Protein AF-0000000079073812 (afdb_homodimer)

Organism: NCBI:txid47770

Foldseek 3Di:
DQPLDLVSLVVVLVVLVVLQPDPPADPVRNVVSVVVNVVSVVVSVVSVVLVVLLVVVLVCLVPPPDLPDDDPVVSVNGRPPPPPPD/DQDLDLVSLVVVLVVLVVLCVDDPDDPVSNVVSVVVNVVSVVVSVVSVVLVVLLVVVLVCLVPPPDVPDDDDVVSVRGRPPPPPPD

Solvent-accessible surface area (backbone atoms only — not comparable to full-atom values): 10195 Å² total; per-residue (Å²): 121,84,62,73,23,51,65,48,52,40,47,52,51,48,53,51,47,55,63,68,64,54,86,89,59,51,71,69,58,45,52,51,49,38,53,51,42,51,56,49,34,55,56,48,45,51,53,42,53,50,49,49,52,39,50,51,50,42,52,48,63,53,67,47,87,57,87,80,65,74,66,62,76,87,62,60,52,71,63,61,74,67,77,70,80,119,123,86,59,82,42,72,68,51,52,52,53,52,53,51,53,51,50,52,64,70,64,51,82,90,61,50,69,69,58,46,54,50,50,52,51,52,48,51,34,48,48,51,41,50,52,44,46,50,53,42,49,50,48,44,50,50,48,46,52,45,62,75,65,49,79,46,87,68,61,69,66,54,70,40,59,64,55,72,66,76,73,74,72,75,81,122

pLDDT: mean 84.6, std 17.42, range [30.25, 98.0]

Sequence (172 aa):
MASNRLEDLNNMLFNQLVRLDKDDISDEEMNKEINRSKAMNGIAHTIVDNARVVLDAAKFMDNREDANSKLPHMIGVDAPDDNKKVMASNRLEDLNNMLFNQLVRLDKDDISDEEMNKEINRSKAMNGIAHTIVDNARVVLDAAKFMDNREDANSKLPHMIGVDAPDDNKKV

Secondary structure (DSSP, 8-state):
----SHHHHHHHHHHHHHHHT-SS--HHHHHHHHHHHHHHHHHHHHHHHHHHHHHHHHHHHHS-S-TT----GGG-----------/---S-HHHHHHHHHHHHHHHT-TT--HHHHHHHHHHHHHHHHHHHHHHHHHHHHHHHHHHHHH-SSTT----GGG-----------

Structure (mmCIF, N/CA/C/O backbone):
data_AF-0000000079073812-model_v1
#
loop_
_entity.id
_entity.type
_entity.pdbx_description
1 polymer 'Uncharacterized protein'
#
loop_
_atom_site.group_PDB
_atom_site.id
_atom_site.type_symbol
_atom_site.label_atom_id
_atom_site.label_alt_id
_atom_site.label_comp_id
_atom_site.label_asym_id
_atom_site.label_entity_id
_atom_site.label_seq_id
_atom_site.pdbx_PDB_ins_code
_atom_site.Cartn_x
_atom_site.Cartn_y
_atom_site.Cartn_z
_atom_site.occupancy
_atom_site.B_iso_or_equiv
_atom_site.auth_seq_id
_atom_site.auth_comp_id
_atom_site.auth_asym_id
_atom_site.auth_atom_id
_atom_site.pdbx_PDB_model_num
ATOM 1 N N . MET A 1 1 ? -7.57 -4.406 17.969 1 37.44 1 MET A N 1
ATOM 2 C CA . MET A 1 1 ? -8.281 -3.791 16.844 1 37.44 1 MET A CA 1
ATOM 3 C C . MET A 1 1 ? -7.332 -3.539 15.68 1 37.44 1 MET A C 1
ATOM 5 O O . MET A 1 1 ? -6.125 -3.377 15.875 1 37.44 1 MET A O 1
ATOM 9 N N . ALA A 1 2 ? -7.609 -4.016 14.516 1 46.09 2 ALA A N 1
ATOM 10 C CA . ALA A 1 2 ? -6.711 -3.789 13.391 1 46.09 2 ALA A CA 1
ATOM 11 C C . ALA A 1 2 ? -6.199 -2.35 13.383 1 46.09 2 ALA A C 1
ATOM 13 O O . ALA A 1 2 ? -6.98 -1.407 13.531 1 46.09 2 ALA A O 1
ATOM 14 N N . SER A 1 3 ? -5.07 -2.199 13.961 1 60.28 3 SER A N 1
ATOM 15 C CA . SER A 1 3 ? -4.535 -0.841 14 1 60.28 3 SER A CA 1
ATOM 16 C C . SER A 1 3 ? -4.688 -0.145 12.656 1 60.28 3 SER A C 1
ATOM 18 O O . SER A 1 3 ? -4.676 -0.798 11.609 1 60.28 3 SER A O 1
ATOM 20 N N . ASN A 1 4 ? -5.496 0.843 12.5 1 79.12 4 ASN A N 1
ATOM 21 C CA . ASN A 1 4 ? -5.855 1.704 11.383 1 79.12 4 ASN A CA 1
ATOM 22 C C . ASN A 1 4 ? -4.637 2.434 10.82 1 79.12 4 ASN A C 1
ATOM 24 O O . ASN A 1 4 ? -4.77 3.51 10.234 1 79.12 4 ASN A O 1
ATOM 28 N N . ARG A 1 5 ? -3.484 1.815 11.07 1 88 5 ARG A N 1
ATOM 29 C CA . ARG A 1 5 ? -2.312 2.49 10.523 1 88 5 ARG A CA 1
ATOM 30 C C . ARG A 1 5 ? -1.984 1.979 9.125 1 88 5 ARG A C 1
ATOM 32 O O . ARG A 1 5 ? -2.314 0.842 8.781 1 88 5 ARG A O 1
ATOM 39 N N . LEU A 1 6 ? -1.344 2.789 8.367 1 92.56 6 LEU A N 1
ATOM 40 C CA . LEU A 1 6 ? -0.956 2.412 7.016 1 92.56 6 LEU A CA 1
ATOM 41 C C . LEU A 1 6 ? 0.009 1.231 7.031 1 92.56 6 LEU A C 1
ATOM 43 O O . LEU A 1 6 ? -0.008 0.396 6.125 1 92.56 6 LEU A O 1
ATOM 47 N N . GLU A 1 7 ? 0.763 1.175 8.086 1 89.75 7 GLU A N 1
ATOM 48 C CA . GLU A 1 7 ? 1.651 0.025 8.227 1 89.75 7 GLU A CA 1
ATOM 49 C C . GLU A 1 7 ? 0.86 -1.272 8.359 1 89.75 7 GLU A C 1
ATOM 51 O O . GLU A 1 7 ? 1.255 -2.305 7.816 1 89.75 7 GLU A O 1
ATOM 56 N N . ASP A 1 8 ? -0.168 -1.182 9.102 1 91.88 8 ASP A N 1
ATOM 57 C CA . ASP A 1 8 ? -1.02 -2.355 9.266 1 91.88 8 ASP A CA 1
ATOM 58 C C . ASP A 1 8 ? -1.633 -2.781 7.934 1 91.88 8 ASP A C 1
ATOM 60 O O . ASP A 1 8 ? -1.752 -3.975 7.652 1 91.88 8 ASP A O 1
ATOM 64 N N . LEU A 1 9 ? -2.102 -1.803 7.18 1 93.81 9 LEU A N 1
ATOM 65 C CA . LEU A 1 9 ? -2.604 -2.084 5.84 1 93.81 9 LEU A CA 1
ATOM 66 C C . LEU A 1 9 ? -1.568 -2.848 5.02 1 93.81 9 LEU A C 1
ATOM 68 O O . LEU A 1 9 ? -1.889 -3.863 4.398 1 93.81 9 LEU A O 1
ATOM 72 N N . ASN A 1 10 ? -0.35 -2.34 5.062 1 93.12 10 ASN A N 1
ATOM 73 C CA . ASN A 1 10 ? 0.717 -2.99 4.309 1 93.12 10 ASN A CA 1
ATOM 74 C C . ASN A 1 10 ? 0.921 -4.434 4.758 1 93.12 10 ASN A C 1
ATOM 76 O O . ASN A 1 10 ? 1.123 -5.324 3.928 1 93.12 10 ASN A O 1
ATOM 80 N N . ASN A 1 11 ? 0.887 -4.66 6.027 1 92.69 11 ASN A N 1
ATOM 81 C CA . ASN A 1 11 ? 1.012 -6.016 6.551 1 92.69 11 ASN A CA 1
ATOM 82 C C . ASN A 1 11 ? -0.07 -6.934 5.992 1 92.69 11 ASN A C 1
ATOM 84 O O . ASN A 1 11 ? 0.211 -8.078 5.621 1 92.69 11 ASN A O 1
ATOM 88 N N . MET A 1 12 ? -1.205 -6.461 5.953 1 95.12 12 MET A N 1
ATOM 89 C CA . MET A 1 12 ? -2.318 -7.262 5.457 1 95.12 12 MET A CA 1
ATOM 90 C C . MET A 1 12 ? -2.15 -7.57 3.975 1 95.12 12 MET A C 1
ATOM 92 O O . MET A 1 12 ? -2.377 -8.703 3.539 1 95.12 12 MET A O 1
ATOM 96 N N . LEU A 1 13 ? -1.785 -6.648 3.236 1 96.25 13 LEU A N 1
ATOM 97 C CA . LEU A 1 13 ? -1.607 -6.828 1.799 1 96.25 13 LEU A CA 1
ATOM 98 C C . LEU A 1 13 ? -0.449 -7.777 1.51 1 96.25 13 LEU A C 1
ATOM 100 O O . LEU A 1 13 ? -0.54 -8.617 0.612 1 96.25 13 LEU A O 1
ATOM 104 N N . PHE A 1 14 ? 0.605 -7.695 2.275 1 96 14 PHE A N 1
ATOM 105 C CA . PHE A 1 14 ? 1.727 -8.609 2.113 1 96 14 PHE A CA 1
ATOM 106 C C . PHE A 1 14 ? 1.307 -10.039 2.432 1 96 14 PHE A C 1
ATOM 108 O O . PHE A 1 14 ? 1.699 -10.984 1.734 1 96 14 PHE A O 1
ATOM 115 N N . ASN A 1 15 ? 0.532 -10.125 3.488 1 95 15 ASN A N 1
ATOM 116 C CA . ASN A 1 15 ? 0.023 -11.453 3.801 1 95 15 ASN A CA 1
ATOM 117 C C . ASN A 1 15 ? -0.761 -12.047 2.631 1 95 15 ASN A C 1
ATOM 119 O O . ASN A 1 15 ? -0.64 -13.234 2.332 1 95 15 ASN A O 1
ATOM 123 N N . GLN A 1 16 ? -1.509 -11.227 2.029 1 96.12 16 GLN A N 1
ATOM 124 C CA . GLN A 1 16 ? -2.275 -11.688 0.875 1 96.12 16 GLN A CA 1
ATOM 125 C C . GLN A 1 16 ? -1.357 -12.055 -0.285 1 96.12 16 GLN A C 1
ATOM 127 O O . GLN A 1 16 ? -1.62 -13.016 -1.009 1 96.12 16 GLN A O 1
ATOM 132 N N . LEU A 1 17 ? -0.327 -11.273 -0.51 1 95.75 17 LEU A N 1
ATOM 133 C CA . LEU A 1 17 ? 0.636 -11.578 -1.563 1 95.75 17 LEU A CA 1
ATOM 134 C C . LEU A 1 17 ? 1.288 -12.938 -1.331 1 95.75 17 LEU A C 1
ATOM 136 O O . LEU A 1 17 ? 1.5 -13.703 -2.277 1 95.75 17 LEU A O 1
ATOM 140 N N . VAL A 1 18 ? 1.58 -13.25 -0.108 1 93.62 18 VAL A N 1
ATOM 141 C CA . VAL A 1 18 ? 2.178 -14.539 0.247 1 93.62 18 VAL A CA 1
ATOM 142 C C . VAL A 1 18 ? 1.227 -15.672 -0.127 1 93.62 18 VAL A C 1
ATOM 144 O O . VAL A 1 18 ? 1.658 -16.703 -0.631 1 93.62 18 VAL A O 1
ATOM 147 N N . ARG A 1 19 ? -0.03 -15.531 0.059 1 93.94 19 ARG A N 1
ATOM 148 C CA . ARG A 1 19 ? -1.015 -16.547 -0.296 1 93.94 19 ARG A CA 1
ATOM 149 C C . ARG A 1 19 ? -1.067 -16.75 -1.806 1 93.94 19 ARG A C 1
ATOM 151 O O . ARG A 1 19 ? -1.212 -17.891 -2.277 1 93.94 19 ARG A O 1
ATOM 158 N N . LEU A 1 20 ? -0.92 -15.711 -2.494 1 95.38 20 LEU A N 1
ATOM 159 C CA . LEU A 1 20 ? -0.946 -15.789 -3.951 1 95.38 20 LEU A CA 1
ATOM 160 C C . LEU A 1 20 ? 0.312 -16.469 -4.48 1 95.38 20 LEU A C 1
ATOM 162 O O . LEU A 1 20 ? 0.305 -17.031 -5.578 1 95.38 20 LEU A O 1
ATOM 166 N N . ASP A 1 21 ? 1.32 -16.359 -3.768 1 93.12 21 ASP A N 1
ATOM 167 C CA . ASP A 1 21 ? 2.619 -16.844 -4.23 1 93.12 21 ASP A CA 1
ATOM 168 C C . ASP A 1 21 ? 2.809 -18.312 -3.893 1 93.12 21 ASP A C 1
ATOM 170 O O . ASP A 1 21 ? 3.873 -18.875 -4.148 1 93.12 21 ASP A O 1
ATOM 174 N N . LYS A 1 22 ? 1.877 -18.984 -3.416 1 92.06 22 LYS A N 1
ATOM 175 C CA . LYS A 1 22 ? 1.992 -20.391 -3.059 1 92.06 22 LYS A CA 1
ATOM 176 C C . LYS A 1 22 ? 2.146 -21.266 -4.301 1 92.06 22 LYS A C 1
ATOM 178 O O . LYS A 1 22 ? 1.43 -21.078 -5.289 1 92.06 22 LYS A O 1
ATOM 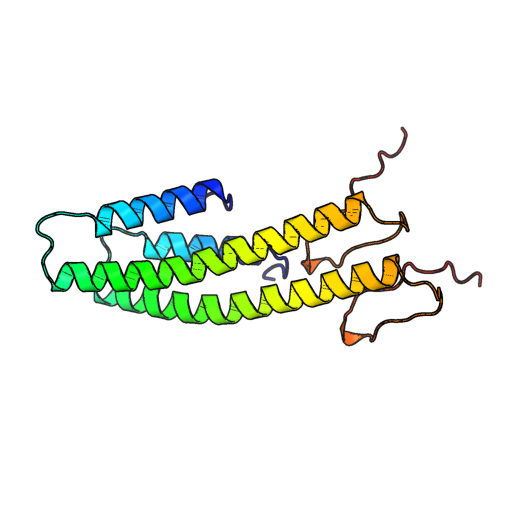183 N N . ASP A 1 23 ? 3.066 -22.312 -4.465 1 86.81 23 ASP A N 1
ATOM 184 C CA . ASP A 1 23 ? 3.33 -23.141 -5.633 1 86.81 23 ASP A CA 1
ATOM 185 C C . ASP A 1 23 ? 2.338 -24.297 -5.711 1 86.81 23 ASP A C 1
ATOM 187 O O . ASP A 1 23 ? 1.916 -24.688 -6.801 1 86.81 23 ASP A O 1
ATOM 191 N N . ASP A 1 24 ? 1.92 -24.922 -4.527 1 85.56 24 ASP A N 1
ATOM 192 C CA . ASP A 1 24 ? 1.106 -26.141 -4.516 1 85.56 24 ASP A CA 1
ATOM 193 C C . ASP A 1 24 ? -0.341 -25.828 -4.145 1 85.56 24 ASP A C 1
ATOM 195 O O . ASP A 1 24 ? -0.981 -26.578 -3.416 1 85.56 24 ASP A O 1
ATOM 199 N N . ILE A 1 25 ? -0.743 -24.812 -4.762 1 87.5 25 ILE A N 1
ATOM 200 C CA . ILE A 1 25 ? -2.125 -24.406 -4.531 1 87.5 25 ILE A CA 1
ATOM 201 C C . ILE A 1 25 ? -3.012 -24.922 -5.66 1 87.5 25 ILE A C 1
ATOM 203 O O . ILE A 1 25 ? -2.615 -24.906 -6.828 1 87.5 25 ILE A O 1
ATOM 207 N N . SER A 1 26 ? -4.18 -25.594 -5.277 1 92.31 26 SER A N 1
ATOM 208 C CA . SER A 1 26 ? -5.113 -26.078 -6.289 1 92.31 26 SER A CA 1
ATOM 209 C C . SER A 1 26 ? -5.711 -24.938 -7.094 1 92.31 26 SER A C 1
ATOM 211 O O . SER A 1 26 ? -5.707 -23.781 -6.648 1 92.31 26 SER A O 1
ATOM 213 N N . ASP A 1 27 ? -6.227 -25.25 -8.258 1 91.19 27 ASP A N 1
ATOM 214 C CA . ASP A 1 27 ? -6.848 -24.234 -9.102 1 91.19 27 ASP A CA 1
ATOM 215 C C . ASP A 1 27 ? -8.023 -23.578 -8.391 1 91.19 27 ASP A C 1
ATOM 217 O O . ASP A 1 27 ? -8.211 -22.359 -8.492 1 91.19 27 ASP A O 1
ATOM 221 N N . GLU A 1 28 ? -8.734 -24.391 -7.754 1 93.69 28 GLU A N 1
ATOM 222 C CA . GLU A 1 28 ? -9.898 -23.875 -7.035 1 93.69 28 GLU A CA 1
ATOM 223 C C . GLU A 1 28 ? -9.484 -22.906 -5.93 1 93.69 28 GLU A C 1
ATOM 225 O O . GLU A 1 28 ? -10.055 -21.828 -5.797 1 93.69 28 GLU A O 1
ATOM 230 N N . GLU A 1 29 ? -8.523 -23.312 -5.191 1 94.88 29 GLU A N 1
ATOM 231 C CA . GLU A 1 29 ? -8.023 -22.469 -4.109 1 94.88 29 GLU A CA 1
ATOM 232 C C . GLU A 1 29 ? -7.395 -21.188 -4.656 1 94.88 29 GLU A C 1
ATOM 234 O O . GLU A 1 29 ? -7.562 -20.109 -4.082 1 94.88 29 GLU A O 1
ATOM 239 N N . MET A 1 30 ? -6.723 -21.281 -5.762 1 94.81 30 MET A N 1
ATOM 240 C CA . MET A 1 30 ? -6.094 -20.125 -6.383 1 94.81 30 MET A CA 1
ATOM 241 C C . MET A 1 30 ? -7.141 -19.125 -6.848 1 94.81 30 MET A C 1
ATOM 243 O O . MET A 1 30 ? -6.977 -17.922 -6.656 1 94.81 30 MET A O 1
ATOM 247 N N . ASN A 1 31 ? -8.133 -19.641 -7.414 1 95.5 31 ASN A N 1
ATOM 248 C CA . ASN A 1 31 ? -9.211 -18.75 -7.844 1 95.5 31 ASN A CA 1
ATOM 249 C C . ASN A 1 31 ? -9.844 -18.016 -6.66 1 95.5 31 ASN A C 1
ATOM 251 O O . ASN A 1 31 ? -10.18 -16.844 -6.766 1 95.5 31 ASN A O 1
ATOM 255 N N . LYS A 1 32 ? -9.969 -18.656 -5.566 1 96.56 32 LYS A N 1
ATOM 256 C CA . LYS A 1 32 ? -10.484 -18.047 -4.348 1 96.56 32 LYS A CA 1
ATOM 257 C C . LYS A 1 32 ? -9.562 -16.938 -3.859 1 96.56 32 LYS A C 1
ATOM 259 O O . LYS A 1 32 ? -10.016 -15.844 -3.516 1 96.56 32 LYS A O 1
ATOM 264 N N . GLU A 1 33 ? -8.281 -17.219 -3.893 1 97.38 33 GLU A N 1
ATOM 265 C CA . GLU A 1 33 ? -7.305 -16.234 -3.438 1 97.38 33 GLU A CA 1
ATOM 266 C C . GLU A 1 33 ? -7.25 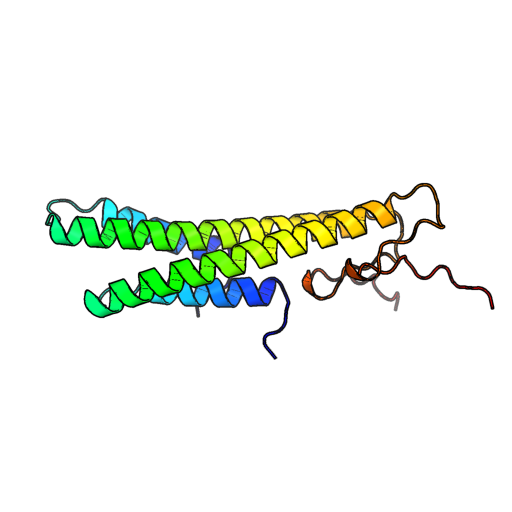-15.031 -4.383 1 97.38 33 GLU A C 1
ATOM 268 O O . GLU A 1 33 ? -7.059 -13.898 -3.939 1 97.38 33 GLU A O 1
ATOM 273 N N . ILE A 1 34 ? -7.434 -15.312 -5.594 1 97.5 34 ILE A N 1
ATOM 274 C CA . ILE A 1 34 ? -7.438 -14.227 -6.574 1 97.5 34 ILE A CA 1
ATOM 275 C C . ILE A 1 34 ? -8.625 -13.297 -6.309 1 97.5 34 ILE A C 1
ATOM 277 O O . ILE A 1 34 ? -8.461 -12.078 -6.258 1 97.5 34 ILE A O 1
ATOM 281 N N . ASN A 1 35 ? -9.703 -13.875 -6.133 1 97.69 35 ASN A N 1
ATOM 282 C CA . ASN A 1 35 ? -10.891 -13.078 -5.871 1 97.69 35 ASN A CA 1
ATOM 283 C C . ASN A 1 35 ? -10.781 -12.32 -4.547 1 97.69 35 ASN A C 1
ATOM 285 O O . ASN A 1 35 ? -11.18 -11.164 -4.453 1 97.69 35 ASN A O 1
ATOM 289 N N . ARG A 1 36 ? -10.336 -12.953 -3.518 1 97.56 36 ARG A N 1
ATOM 290 C CA . ARG A 1 36 ? -10.062 -12.305 -2.238 1 97.56 36 ARG A CA 1
ATOM 291 C C . ARG A 1 36 ? -9.125 -11.117 -2.416 1 97.56 36 ARG A C 1
ATOM 293 O O . ARG A 1 36 ? -9.375 -10.031 -1.879 1 97.56 36 ARG A O 1
ATOM 300 N N . SER A 1 37 ? -8.094 -11.336 -3.156 1 98 37 SER A N 1
ATOM 301 C CA . SER A 1 37 ? -7.086 -10.305 -3.373 1 98 37 SER A CA 1
ATOM 302 C C . SER A 1 37 ? -7.688 -9.086 -4.074 1 98 37 SER A C 1
ATOM 304 O O . SER A 1 37 ? 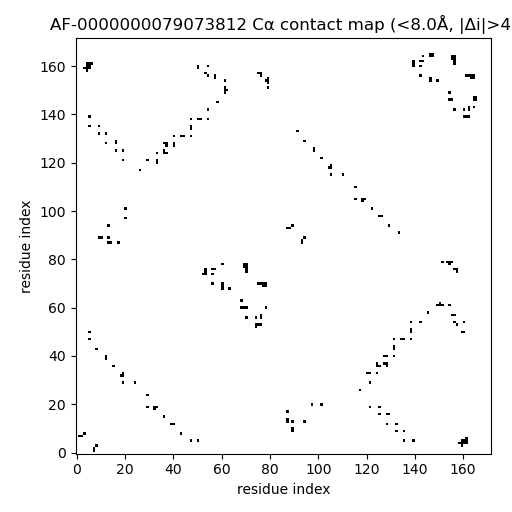-7.355 -7.949 -3.742 1 98 37 SER A O 1
ATOM 306 N N . LYS A 1 38 ? -8.5 -9.305 -5.012 1 97.31 38 LYS A N 1
ATOM 307 C CA . LYS A 1 38 ? -9.156 -8.203 -5.707 1 97.31 38 LYS A CA 1
ATOM 308 C C . LYS A 1 38 ? -10.023 -7.387 -4.754 1 97.31 38 LYS A C 1
ATOM 310 O O . LYS A 1 38 ? -10.008 -6.156 -4.785 1 97.31 38 LYS A O 1
ATOM 315 N N . ALA A 1 39 ? -10.805 -8.07 -3.965 1 97.25 39 ALA A N 1
ATOM 316 C CA . ALA A 1 39 ? -11.648 -7.395 -2.979 1 97.25 39 ALA A CA 1
ATOM 317 C C . ALA A 1 39 ? -10.805 -6.598 -1.991 1 97.25 39 ALA A C 1
ATOM 319 O O . ALA A 1 39 ? -11.109 -5.438 -1.697 1 97.25 39 ALA A O 1
ATOM 320 N N . MET A 1 40 ? -9.75 -7.203 -1.499 1 97.31 40 MET A N 1
ATOM 321 C CA . MET A 1 40 ? -8.852 -6.527 -0.564 1 97.31 40 MET A CA 1
ATOM 322 C C . MET A 1 40 ? -8.211 -5.305 -1.21 1 97.31 40 MET A C 1
ATOM 324 O O . MET A 1 40 ? -8.07 -4.262 -0.568 1 97.31 40 MET A O 1
ATOM 328 N N . ASN A 1 41 ? -7.789 -5.488 -2.377 1 97.38 41 ASN A N 1
ATOM 329 C CA . ASN A 1 41 ? -7.152 -4.387 -3.092 1 97.38 41 ASN A CA 1
ATOM 330 C C . ASN A 1 41 ? -8.078 -3.184 -3.207 1 97.38 41 ASN A C 1
ATOM 332 O O . ASN A 1 41 ? -7.648 -2.041 -3.043 1 97.38 41 ASN A O 1
ATOM 336 N N . GLY A 1 42 ? -9.352 -3.424 -3.557 1 96.38 42 GLY A N 1
ATOM 337 C CA . GLY A 1 42 ? -10.32 -2.336 -3.627 1 96.38 42 GLY A CA 1
ATOM 338 C C . GLY A 1 42 ? -10.43 -1.553 -2.332 1 96.38 42 GLY A C 1
ATOM 339 O O . GLY A 1 42 ? -10.383 -0.321 -2.34 1 9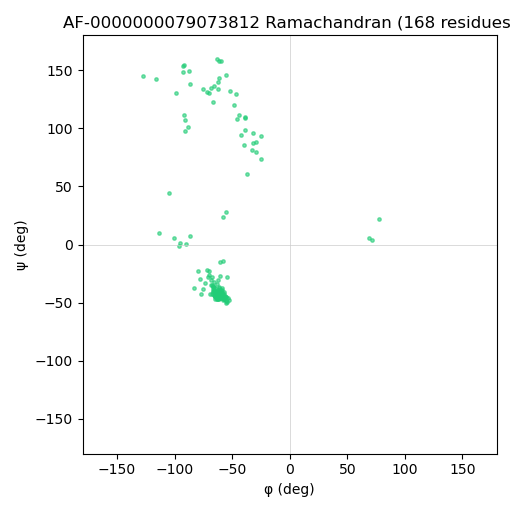6.38 42 GLY A O 1
ATOM 340 N N . ILE A 1 43 ? -10.602 -2.184 -1.228 1 96.69 43 ILE A N 1
ATOM 341 C CA . ILE A 1 43 ? -10.695 -1.56 0.087 1 96.69 43 ILE A CA 1
ATOM 342 C C . ILE A 1 43 ? -9.398 -0.829 0.409 1 96.69 43 ILE A C 1
ATOM 344 O O . ILE A 1 43 ? -9.414 0.305 0.893 1 96.69 43 ILE A O 1
ATOM 348 N N . ALA A 1 44 ? -8.281 -1.515 0.145 1 97 44 ALA A N 1
ATOM 349 C CA . ALA A 1 44 ? -6.965 -0.957 0.447 1 97 44 ALA A CA 1
ATOM 350 C C . ALA A 1 44 ? -6.73 0.342 -0.318 1 97 44 ALA A C 1
ATOM 352 O O . ALA A 1 44 ? -6.203 1.31 0.236 1 97 44 ALA A O 1
ATOM 353 N N . HIS A 1 45 ? -7.094 0.354 -1.541 1 97.06 45 HIS A N 1
ATOM 354 C CA . HIS A 1 45 ? -6.969 1.567 -2.34 1 97.06 45 HIS A CA 1
ATOM 355 C C . HIS A 1 45 ? -7.715 2.73 -1.696 1 97.06 45 HIS A C 1
ATOM 357 O O . HIS A 1 45 ? -7.207 3.855 -1.659 1 97.06 45 HIS A O 1
ATOM 363 N N . THR A 1 46 ? -8.867 2.496 -1.25 1 96.69 46 THR A N 1
ATOM 364 C CA . THR A 1 46 ? -9.68 3.529 -0.618 1 96.69 46 THR A CA 1
ATOM 365 C C . THR A 1 46 ? -9.023 4.027 0.666 1 96.69 46 THR A C 1
ATOM 367 O O . THR A 1 46 ? -9.039 5.223 0.956 1 96.69 46 THR A O 1
ATOM 370 N N . ILE A 1 47 ? -8.461 3.178 1.43 1 95.69 47 ILE A N 1
ATOM 371 C CA . ILE A 1 47 ? -7.762 3.557 2.652 1 95.69 47 ILE A CA 1
ATOM 372 C C . ILE A 1 47 ? -6.582 4.469 2.314 1 95.69 47 ILE A C 1
ATOM 374 O O . ILE A 1 47 ? -6.363 5.484 2.977 1 95.69 47 ILE A O 1
ATOM 378 N N . VAL A 1 48 ? -5.844 4.094 1.338 1 96.75 48 VAL A N 1
ATOM 379 C CA . VAL A 1 48 ? -4.684 4.879 0.934 1 96.75 48 VAL A CA 1
ATOM 380 C C . VAL A 1 48 ? -5.133 6.254 0.449 1 96.75 48 VAL A C 1
ATOM 382 O O . VAL A 1 48 ? -4.516 7.27 0.778 1 96.75 48 VAL A O 1
ATOM 385 N N . ASP A 1 49 ? -6.168 6.258 -0.345 1 96.19 49 ASP A N 1
ATOM 386 C CA . ASP A 1 49 ? -6.734 7.523 -0.795 1 96.19 49 ASP A CA 1
ATOM 387 C C . ASP A 1 49 ? -7.141 8.398 0.391 1 96.19 49 ASP A C 1
ATOM 389 O O . ASP A 1 49 ? -6.91 9.609 0.387 1 96.19 49 ASP A O 1
ATOM 393 N N . ASN A 1 50 ? -7.773 7.816 1.323 1 93.81 50 ASN A N 1
ATOM 394 C CA . ASN A 1 50 ? -8.148 8.531 2.541 1 93.81 50 ASN A CA 1
ATOM 395 C C . ASN A 1 50 ? -6.93 9.117 3.246 1 93.81 50 ASN A C 1
ATOM 397 O O . ASN A 1 50 ? -6.953 10.266 3.686 1 93.81 50 ASN A O 1
ATOM 401 N N . ALA A 1 51 ? -5.91 8.352 3.344 1 92.94 51 ALA A N 1
ATOM 402 C CA . ALA A 1 51 ? -4.672 8.805 3.975 1 92.94 51 ALA A CA 1
ATOM 403 C C . ALA A 1 51 ? -4.07 9.984 3.215 1 92.94 51 ALA A C 1
ATOM 405 O O . ALA A 1 51 ? -3.541 10.914 3.822 1 92.94 51 ALA A O 1
ATOM 406 N N . ARG A 1 52 ? -4.102 9.891 1.929 1 95.94 52 ARG A N 1
ATOM 407 C CA . ARG A 1 52 ? -3.602 10.992 1.111 1 95.94 52 ARG A CA 1
ATOM 408 C C . ARG A 1 52 ? -4.348 12.281 1.419 1 95.94 52 ARG A C 1
ATOM 410 O O . ARG A 1 52 ? -3.736 13.352 1.51 1 95.94 52 ARG A O 1
ATOM 417 N N . VAL A 1 53 ? -5.629 12.203 1.532 1 94.06 53 VAL A N 1
ATOM 418 C CA . VAL A 1 53 ? -6.449 13.367 1.848 1 94.06 53 VAL A CA 1
ATOM 419 C C . VAL A 1 53 ? -6.051 13.922 3.211 1 94.06 53 VAL A C 1
ATOM 421 O O . VAL A 1 53 ? -5.902 15.141 3.373 1 94.06 53 VAL A O 1
ATOM 424 N N . VAL A 1 54 ? -5.848 13.148 4.16 1 90.5 54 VAL A N 1
ATOM 425 C CA . VAL A 1 54 ? -5.469 13.555 5.508 1 90.5 54 VAL A CA 1
ATOM 426 C C . VAL A 1 54 ? -4.098 14.219 5.48 1 90.5 54 VAL A C 1
ATOM 428 O O . VAL A 1 54 ? -3.891 15.258 6.121 1 90.5 54 VAL A O 1
ATOM 431 N N . LEU A 1 55 ? -3.221 13.656 4.82 1 92.12 55 LEU A N 1
ATOM 432 C CA . LEU A 1 55 ? -1.886 14.234 4.711 1 92.12 55 LEU A CA 1
ATOM 433 C C . LEU A 1 55 ? -1.94 15.602 4.039 1 92.12 55 LEU A C 1
ATOM 435 O O . LEU A 1 55 ? -1.273 16.547 4.48 1 92.12 55 LEU A O 1
ATOM 439 N N . ASP A 1 56 ? -2.709 15.664 2.955 1 93.56 56 ASP A N 1
ATOM 440 C CA . ASP A 1 56 ? -2.873 16.938 2.266 1 93.56 56 ASP A CA 1
ATOM 441 C C . ASP A 1 56 ? -3.457 18 3.199 1 93.56 56 ASP A C 1
ATOM 443 O O . ASP A 1 56 ? -3.051 19.156 3.158 1 93.56 56 ASP A O 1
ATOM 447 N N . ALA A 1 57 ? -4.402 17.625 3.977 1 90.38 57 ALA A N 1
ATOM 448 C CA . ALA A 1 57 ? -5.004 18.531 4.949 1 90.38 57 ALA A CA 1
ATOM 449 C C . ALA A 1 57 ? -3.971 19 5.973 1 90.38 57 ALA A C 1
ATOM 451 O O . ALA A 1 57 ? -3.936 20.172 6.328 1 90.38 57 ALA A O 1
ATOM 452 N N . ALA A 1 58 ? -3.188 18.172 6.469 1 87.25 58 ALA A N 1
ATOM 453 C CA . ALA A 1 58 ? -2.135 18.516 7.418 1 87.25 58 ALA A CA 1
ATOM 454 C C . ALA A 1 58 ? -1.146 19.5 6.805 1 87.25 58 ALA A C 1
ATOM 456 O O . ALA A 1 58 ? -0.737 20.469 7.457 1 87.25 58 ALA A O 1
ATOM 457 N N . LYS A 1 59 ? -0.752 19.219 5.609 1 88.94 59 LYS A N 1
ATOM 458 C CA . LYS A 1 59 ? 0.14 20.125 4.895 1 88.94 59 LYS A CA 1
ATOM 459 C C . LYS A 1 59 ? -0.476 21.516 4.77 1 88.94 59 LYS A C 1
ATOM 461 O O . LYS A 1 59 ? 0.205 22.531 4.969 1 88.94 59 LYS A O 1
ATOM 466 N N . PHE A 1 60 ? -1.7 21.469 4.367 1 88.25 60 PHE A N 1
ATOM 467 C CA . PHE A 1 60 ? -2.432 22.719 4.23 1 88.25 60 PHE A CA 1
ATOM 468 C C . PHE A 1 60 ? -2.418 23.5 5.539 1 88.25 60 PHE A C 1
ATOM 470 O O . PHE A 1 60 ? -2.143 24.703 5.547 1 88.25 60 PHE A O 1
ATOM 477 N N . MET A 1 61 ? -2.65 22.922 6.676 1 85.69 61 MET A N 1
ATOM 478 C CA . MET A 1 61 ? -2.711 23.594 7.977 1 85.69 61 MET A CA 1
ATOM 479 C C . MET A 1 61 ? -1.338 24.109 8.383 1 85.69 61 MET A C 1
ATOM 481 O O . MET A 1 61 ? -1.234 25.141 9.055 1 85.69 61 MET A O 1
ATOM 485 N N . ASP A 1 62 ? -0.358 23.453 7.969 1 85.12 62 ASP A N 1
ATOM 486 C CA . ASP A 1 62 ? 1.001 23.875 8.297 1 85.12 62 ASP A CA 1
ATOM 487 C C . ASP A 1 62 ? 1.401 25.109 7.492 1 85.12 62 ASP A C 1
ATOM 489 O O . ASP A 1 62 ? 2.188 25.938 7.965 1 85.12 62 ASP A O 1
ATOM 493 N N . ASN A 1 63 ? 0.897 25.203 6.281 1 83.38 63 ASN A N 1
ATOM 494 C CA . ASN A 1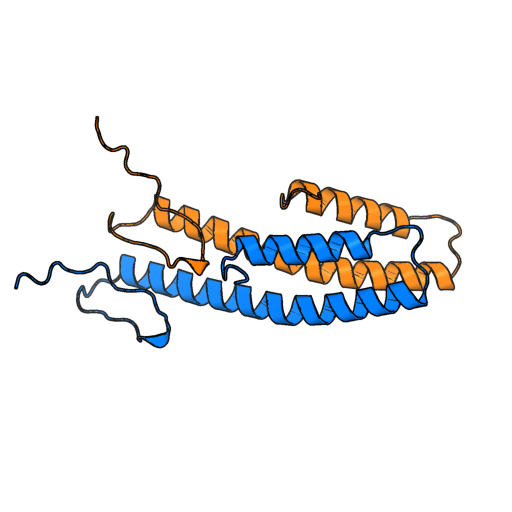 63 ? 1.29 26.281 5.398 1 83.38 63 ASN A CA 1
ATOM 495 C C . ASN A 1 63 ? 0.231 27.391 5.359 1 83.38 63 ASN A C 1
ATOM 497 O O . ASN A 1 63 ? 0.316 28.312 4.543 1 83.38 63 ASN A O 1
ATOM 501 N N . ARG A 1 64 ? -0.732 27.156 6.238 1 80.56 64 ARG A N 1
ATOM 502 C CA . ARG A 1 64 ? -1.826 28.125 6.16 1 80.56 64 ARG A CA 1
ATOM 503 C C . ARG A 1 64 ? -1.356 29.516 6.559 1 80.56 64 ARG A C 1
ATOM 505 O O . ARG A 1 64 ? -0.521 29.672 7.453 1 80.56 64 ARG A O 1
ATOM 512 N N . GLU A 1 65 ? -1.768 30.531 5.801 1 76.94 65 GLU A N 1
ATOM 513 C CA . GLU A 1 65 ? -1.439 31.938 6.094 1 76.94 65 GLU A CA 1
ATOM 514 C C . GLU A 1 65 ? -2.275 32.469 7.254 1 76.94 65 GLU A C 1
ATOM 516 O O . GLU A 1 65 ? -1.788 33.25 8.07 1 76.94 65 GLU A O 1
ATOM 521 N N . ASP A 1 66 ? -3.605 32.031 7.305 1 75.88 66 ASP A N 1
ATOM 522 C CA . ASP A 1 66 ? -4.52 32.438 8.367 1 75.88 66 ASP A CA 1
ATOM 523 C C . ASP A 1 66 ? -4.48 31.453 9.531 1 75.88 66 ASP A C 1
ATOM 525 O O . ASP A 1 66 ? -4.941 30.312 9.414 1 75.88 66 ASP A O 1
ATOM 529 N N . ALA A 1 67 ? -3.895 31.812 10.648 1 71.31 67 ALA A N 1
ATOM 530 C CA . ALA A 1 67 ? -3.756 30.969 11.836 1 71.31 67 ALA A CA 1
ATOM 531 C C . ALA A 1 67 ? -5.121 30.516 12.352 1 71.31 67 ALA A C 1
ATOM 533 O O . ALA A 1 67 ? -5.219 29.547 13.102 1 71.31 67 ALA A O 1
ATOM 534 N N . ASN A 1 68 ? -6.199 31.188 11.844 1 74.5 68 ASN A N 1
ATOM 535 C CA . ASN A 1 68 ? -7.539 30.859 12.328 1 74.5 68 ASN A CA 1
ATOM 536 C C . ASN A 1 68 ? -8.227 29.859 11.414 1 74.5 68 ASN A C 1
ATOM 538 O O . ASN A 1 68 ? -9.375 29.469 11.664 1 74.5 68 ASN A O 1
ATOM 542 N N . SER A 1 69 ? -7.418 29.484 10.367 1 77.12 69 SER A N 1
ATOM 543 C CA . SER A 1 69 ? -8.008 28.469 9.492 1 77.12 69 SER A CA 1
ATOM 544 C C . SER A 1 69 ? -8.172 27.141 10.211 1 77.12 69 SER A C 1
ATOM 546 O O . SER A 1 69 ? -7.262 26.688 10.914 1 77.12 69 SER A O 1
ATOM 548 N N . LYS A 1 70 ? -9.5 26.703 10.195 1 78.44 70 LYS A N 1
ATOM 549 C CA . LYS A 1 70 ? -9.797 25.391 10.797 1 78.44 70 LYS A CA 1
ATOM 550 C C . LYS A 1 70 ? -10.32 24.422 9.75 1 78.44 70 LYS A C 1
ATOM 552 O O . LYS A 1 70 ? -10.992 24.828 8.797 1 78.44 70 LYS A O 1
ATOM 557 N N . LEU A 1 71 ? -9.906 23.172 9.891 1 82.75 71 LEU A N 1
ATOM 558 C CA . LEU A 1 71 ? -10.414 22.125 9.016 1 82.75 71 LEU A CA 1
ATOM 559 C C . LEU A 1 71 ? -11.703 21.531 9.578 1 82.75 71 LEU A C 1
ATOM 561 O O . LEU A 1 71 ? -11.898 21.5 10.797 1 82.75 71 LEU A O 1
ATOM 565 N N . PRO A 1 72 ? -12.539 21.094 8.609 1 80.81 72 PRO A N 1
ATOM 566 C CA . PRO A 1 72 ? -13.695 20.359 9.117 1 80.81 72 PRO A CA 1
ATOM 567 C C . PRO A 1 72 ? -13.297 19.172 10 1 80.81 72 PRO A C 1
ATOM 569 O O . PRO A 1 72 ? -12.258 18.547 9.766 1 80.81 72 PRO A O 1
ATOM 572 N N . HIS A 1 73 ? -14.188 18.953 11.023 1 81.75 73 HIS A N 1
ATOM 573 C CA . HIS A 1 73 ? -13.938 17.906 12.008 1 81.75 73 HIS A CA 1
ATOM 574 C C . HIS A 1 73 ? -13.719 16.562 11.336 1 81.75 73 HIS A C 1
ATOM 576 O O . HIS A 1 73 ? -12.914 15.75 11.812 1 81.75 73 HIS A O 1
ATOM 582 N N . MET A 1 74 ? -14.312 16.406 10.172 1 81.81 74 MET A N 1
ATOM 583 C CA . MET A 1 74 ? -14.266 15.102 9.5 1 81.81 74 MET A CA 1
ATOM 584 C C . MET A 1 74 ? -12.859 14.797 9 1 81.81 74 MET A C 1
ATOM 586 O O . MET A 1 74 ? -12.523 13.633 8.758 1 81.81 74 MET A O 1
ATOM 590 N N . ILE A 1 75 ? -12.008 15.742 8.773 1 82.69 75 ILE A N 1
ATOM 591 C CA . ILE A 1 75 ? -10.664 15.531 8.242 1 82.69 75 ILE A CA 1
ATOM 592 C C . ILE A 1 75 ? -9.734 15.062 9.359 1 82.69 75 ILE A C 1
ATOM 594 O O . ILE A 1 75 ? -8.766 14.344 9.102 1 82.69 75 ILE A O 1
ATOM 598 N N . GLY A 1 76 ? -10.078 15.359 10.625 1 70.38 76 GLY A N 1
ATOM 599 C CA . GLY A 1 76 ? -9.367 14.867 11.805 1 70.38 76 GLY A CA 1
ATOM 600 C C . GLY A 1 76 ? -7.977 15.453 11.953 1 70.38 76 GLY A C 1
ATOM 601 O O . GLY A 1 76 ? -7.109 14.844 12.586 1 70.38 76 GLY A O 1
ATOM 602 N N . VAL A 1 77 ? -7.547 16.344 11.195 1 69.25 77 VAL A N 1
ATOM 603 C CA . VAL A 1 77 ? -6.258 17 11.367 1 69.25 77 VAL A CA 1
ATOM 604 C C . VAL A 1 77 ? -6.422 18.25 12.227 1 69.25 77 VAL A C 1
ATOM 606 O O . VAL A 1 77 ? -7.328 19.062 12 1 69.25 77 VAL A O 1
ATOM 609 N N . ASP A 1 78 ? -6.105 18.062 13.625 1 58.44 78 ASP A N 1
ATOM 610 C CA . ASP A 1 78 ? -6.277 19.234 14.484 1 58.44 78 ASP A CA 1
ATOM 611 C C . ASP A 1 78 ? -5.195 20.281 14.211 1 58.44 78 ASP A C 1
ATOM 613 O O . ASP A 1 78 ? -4.07 19.938 13.844 1 58.44 78 ASP A O 1
ATOM 617 N N . ALA A 1 79 ? -5.652 21.5 14.039 1 53.47 79 ALA A N 1
ATOM 618 C CA . ALA A 1 79 ? -4.711 22.625 13.984 1 53.47 79 ALA A CA 1
ATOM 619 C C . ALA A 1 79 ? -3.781 22.609 15.195 1 53.47 79 ALA A C 1
ATOM 621 O O . ALA A 1 79 ? -4.156 22.141 16.266 1 53.47 79 ALA A O 1
ATOM 622 N N . PRO A 1 80 ? -2.447 22.766 14.961 1 47.12 80 PRO A N 1
ATOM 623 C CA . PRO A 1 80 ? -1.649 22.922 16.188 1 47.12 80 PRO A CA 1
ATOM 624 C C . PRO A 1 80 ? -2.35 23.766 17.25 1 47.12 80 PRO A C 1
ATOM 626 O O . PRO A 1 80 ? -3.135 24.656 16.906 1 47.12 80 PRO A O 1
ATOM 629 N N . ASP A 1 81 ? -2.762 23.125 18.25 1 46 81 ASP A N 1
ATOM 630 C CA . ASP A 1 81 ? -3.379 23.875 19.359 1 46 81 ASP A CA 1
ATOM 631 C C . ASP A 1 81 ? -2.738 25.25 19.516 1 46 81 ASP A C 1
ATOM 633 O O . ASP A 1 81 ? -1.538 25.344 19.781 1 46 81 ASP A O 1
ATOM 637 N N . ASP A 1 82 ? -3.07 26.188 18.812 1 42.47 82 ASP A N 1
ATOM 638 C CA . ASP A 1 82 ? -2.828 27.5 19.391 1 42.47 82 ASP A CA 1
ATOM 639 C C . ASP A 1 82 ? -3.121 27.516 20.891 1 42.47 82 ASP A C 1
ATOM 641 O O . ASP A 1 82 ? -4.121 26.953 21.328 1 42.47 82 ASP A O 1
ATOM 645 N N . ASN A 1 83 ? -2.143 27.391 21.781 1 39.75 83 ASN A N 1
ATOM 646 C CA . ASN A 1 83 ? -2.326 27.734 23.188 1 39.75 83 ASN A CA 1
ATOM 647 C C . ASN A 1 83 ? -3.451 28.766 23.359 1 39.75 83 ASN A C 1
ATOM 649 O O . ASN A 1 83 ? -3.326 29.906 22.938 1 39.75 83 ASN A O 1
ATOM 653 N N . LYS A 1 84 ? -4.668 28.375 23.219 1 39.97 84 LYS A N 1
ATOM 654 C CA . LYS A 1 84 ? -5.625 29.234 23.906 1 39.97 84 LYS A CA 1
ATOM 655 C C . LYS A 1 84 ? -5.07 29.688 25.266 1 39.97 84 LYS A C 1
ATOM 657 O O . LYS A 1 84 ? -4.781 28.875 26.125 1 39.97 84 LYS A O 1
ATOM 662 N N . LYS A 1 85 ? -4.316 30.734 25.297 1 37.5 85 LYS A N 1
ATOM 663 C CA . LYS A 1 85 ? -4.293 31.578 26.484 1 37.5 85 LYS A CA 1
ATOM 664 C C . LYS A 1 85 ? -5.684 31.688 27.109 1 37.5 85 LYS A C 1
ATOM 666 O O . LYS A 1 85 ? -6.566 32.344 26.547 1 37.5 85 LYS A O 1
ATOM 671 N N . VAL A 1 86 ? -6.34 30.625 27.562 1 31.61 86 VAL A N 1
ATOM 672 C CA . VAL A 1 86 ? -7.156 31.078 28.688 1 31.61 86 VAL A CA 1
ATOM 673 C C . VAL A 1 86 ? -6.258 31.375 29.891 1 31.61 86 VAL A C 1
ATOM 675 O O . VAL A 1 86 ? -5.184 30.797 30.031 1 31.61 86 VAL A O 1
ATOM 678 N N . MET B 1 1 ? 8.32 -14.562 7.848 1 39.22 1 MET B N 1
ATOM 679 C CA . MET B 1 1 ? 7.164 -13.742 7.504 1 39.22 1 MET B CA 1
ATOM 680 C C . MET B 1 1 ? 7.559 -12.633 6.535 1 39.22 1 MET B C 1
ATOM 682 O O . MET B 1 1 ? 8.672 -12.102 6.605 1 39.22 1 MET B O 1
ATOM 686 N N . ALA B 1 2 ? 7.078 -12.648 5.312 1 49.56 2 ALA B N 1
ATOM 687 C CA . ALA B 1 2 ? 7.574 -11.688 4.328 1 49.56 2 ALA B CA 1
ATOM 688 C C . ALA B 1 2 ? 7.641 -10.281 4.922 1 49.56 2 ALA B C 1
ATOM 690 O O . ALA B 1 2 ? 6.727 -9.859 5.629 1 49.56 2 ALA B O 1
ATOM 691 N N . SER B 1 3 ? 8.867 -9.906 5.129 1 64.69 3 SER B N 1
ATOM 692 C CA . SER B 1 3 ? 9.109 -8.555 5.629 1 64.69 3 SER B CA 1
ATOM 693 C C . SER B 1 3 ? 8.328 -7.52 4.832 1 64.69 3 SER B C 1
ATOM 695 O O . SER B 1 3 ? 8.047 -7.719 3.648 1 64.69 3 SER B O 1
ATOM 697 N N . ASN B 1 4 ? 7.465 -6.738 5.328 1 82 4 ASN B N 1
ATOM 698 C CA . ASN B 1 4 ? 6.676 -5.652 4.762 1 82 4 ASN B CA 1
ATOM 699 C C . ASN B 1 4 ? 7.562 -4.598 4.105 1 82 4 ASN B C 1
ATOM 701 O O . ASN B 1 4 ? 7.199 -3.42 4.055 1 82 4 ASN B O 1
ATOM 705 N N . ARG B 1 5 ? 8.75 -5.148 3.635 1 89.81 5 ARG B N 1
ATOM 706 C CA . ARG B 1 5 ? 9.625 -4.199 2.955 1 89.81 5 ARG B CA 1
ATOM 707 C C . ARG B 1 5 ? 9.367 -4.199 1.451 1 89.81 5 ARG B C 1
ATOM 709 O O . ARG B 1 5 ? 8.992 -5.227 0.881 1 89.81 5 ARG B O 1
ATOM 716 N N . LEU B 1 6 ? 9.68 -3.051 0.825 1 94.38 6 LEU B N 1
ATOM 717 C CA . LEU B 1 6 ? 9.461 -2.916 -0.611 1 94.38 6 LEU B CA 1
ATOM 718 C C . LEU B 1 6 ? 10.375 -3.854 -1.391 1 94.38 6 LEU B C 1
ATOM 720 O O . LEU B 1 6 ? 10.008 -4.344 -2.459 1 94.38 6 LEU B O 1
ATOM 724 N N . GLU B 1 7 ? 11.555 -4.09 -0.844 1 93.88 7 GLU B N 1
ATOM 725 C CA . GLU B 1 7 ? 12.453 -5.051 -1.476 1 93.88 7 GLU B CA 1
ATOM 726 C C . GLU B 1 7 ? 11.812 -6.434 -1.557 1 93.88 7 GLU B C 1
ATOM 728 O O . GLU B 1 7 ? 11.961 -7.133 -2.561 1 93.88 7 GLU B O 1
ATOM 733 N N . ASP B 1 8 ? 11.125 -6.859 -0.484 1 93.94 8 ASP B N 1
ATOM 734 C CA . ASP B 1 8 ? 10.43 -8.141 -0.479 1 93.94 8 ASP B CA 1
ATOM 735 C C . ASP B 1 8 ? 9.336 -8.18 -1.548 1 93.94 8 ASP B C 1
ATOM 737 O O . ASP B 1 8 ? 9.133 -9.211 -2.195 1 93.94 8 ASP B O 1
ATOM 741 N N . LEU B 1 9 ? 8.625 -7.121 -1.713 1 95.94 9 LEU B N 1
ATOM 742 C CA . LEU B 1 9 ? 7.637 -7.008 -2.781 1 95.94 9 LEU B CA 1
ATOM 743 C C . LEU B 1 9 ? 8.273 -7.285 -4.141 1 95.94 9 LEU B C 1
ATOM 745 O O . LEU B 1 9 ? 7.758 -8.086 -4.922 1 95.94 9 LEU B O 1
ATOM 749 N N . ASN B 1 10 ? 9.445 -6.598 -4.406 1 95.69 10 ASN B N 1
ATOM 750 C CA . ASN B 1 10 ? 10.133 -6.785 -5.68 1 95.69 10 ASN B CA 1
ATOM 751 C C . ASN B 1 10 ? 10.523 -8.242 -5.895 1 95.69 10 ASN B C 1
ATOM 753 O O . ASN B 1 10 ? 10.398 -8.766 -7.008 1 95.69 10 ASN B O 1
ATOM 757 N N . ASN B 1 11 ? 10.961 -8.906 -4.855 1 95.31 11 ASN B N 1
ATOM 758 C CA . ASN B 1 11 ? 11.32 -10.312 -4.965 1 95.31 11 ASN B CA 1
ATOM 759 C C . ASN B 1 11 ? 10.133 -11.164 -5.391 1 95.31 11 ASN B C 1
ATOM 761 O O . ASN B 1 11 ? 10.273 -12.047 -6.246 1 95.31 11 ASN B O 1
ATOM 765 N N . MET B 1 12 ? 9.047 -10.867 -4.867 1 95.62 12 MET B N 1
ATOM 766 C CA . MET B 1 12 ? 7.852 -11.641 -5.195 1 95.62 12 MET B CA 1
ATOM 767 C C . MET B 1 12 ? 7.418 -11.383 -6.633 1 95.62 12 MET B C 1
ATOM 769 O O . MET B 1 12 ? 7.066 -12.32 -7.355 1 95.62 12 MET B O 1
ATOM 773 N N . LEU B 1 13 ? 7.449 -10.219 -7.055 1 96.94 13 LEU B N 1
ATOM 774 C CA . LEU B 1 13 ? 7.043 -9.867 -8.414 1 96.94 13 LEU B CA 1
ATOM 775 C C . LEU B 1 13 ? 8.008 -10.453 -9.438 1 96.94 13 LEU B C 1
ATOM 777 O O . LEU B 1 13 ? 7.59 -10.914 -10.5 1 96.94 13 LEU B O 1
ATOM 781 N N . PHE B 1 14 ? 9.273 -10.508 -9.133 1 97.38 14 PHE B N 1
ATOM 782 C CA . PHE B 1 14 ? 10.258 -11.125 -10.023 1 97.38 14 PHE B CA 1
ATOM 783 C C . PHE B 1 14 ? 10.016 -12.625 -10.133 1 97.38 14 PHE B C 1
ATOM 785 O O . PHE B 1 14 ? 10.141 -13.203 -11.219 1 97.38 14 PHE B O 1
ATOM 792 N N . ASN B 1 15 ? 9.688 -13.227 -8.969 1 95.5 15 ASN B N 1
ATOM 793 C CA . ASN B 1 15 ? 9.336 -14.648 -9.016 1 95.5 15 ASN B CA 1
ATOM 794 C C . ASN B 1 15 ? 8.164 -14.898 -9.969 1 95.5 15 ASN B C 1
ATOM 796 O O . ASN B 1 15 ? 8.18 -15.867 -10.727 1 95.5 15 ASN B O 1
ATOM 800 N N . GLN B 1 16 ? 7.262 -14.055 -9.867 1 96.62 16 GLN B N 1
ATOM 801 C CA . GLN B 1 16 ? 6.105 -14.195 -10.742 1 96.62 16 GLN B CA 1
ATOM 802 C C . GLN B 1 16 ? 6.496 -14 -12.203 1 96.62 16 GLN B C 1
ATOM 804 O O . GLN B 1 16 ? 5.965 -14.68 -13.086 1 96.62 16 GLN B O 1
ATOM 809 N N . LEU B 1 17 ? 7.359 -13.039 -12.484 1 97.06 17 LEU B N 1
ATOM 810 C CA . LEU B 1 17 ? 7.832 -12.812 -13.844 1 97.06 17 LEU B CA 1
ATOM 811 C C . LEU B 1 17 ? 8.516 -14.062 -14.391 1 97.06 17 LEU B C 1
ATOM 813 O O . LEU B 1 17 ? 8.344 -14.406 -15.562 1 97.06 17 LEU B O 1
ATOM 817 N N . VAL B 1 18 ? 9.219 -14.758 -13.602 1 95.44 18 VAL B N 1
ATOM 818 C CA . VAL B 1 18 ? 9.891 -15.984 -14 1 95.44 18 VAL B CA 1
ATOM 819 C C . VAL B 1 18 ? 8.859 -17.047 -14.383 1 95.44 18 VAL B C 1
ATOM 821 O O . VAL B 1 18 ? 9.031 -17.766 -15.367 1 95.44 18 VAL B O 1
ATOM 824 N N . ARG B 1 19 ? 7.773 -17.172 -13.625 1 93.06 19 ARG B N 1
ATOM 825 C CA . ARG B 1 19 ? 6.707 -18.125 -13.945 1 93.06 19 ARG B CA 1
ATOM 826 C C . ARG B 1 19 ? 6.082 -17.797 -15.305 1 93.06 19 ARG B C 1
ATOM 828 O O . ARG B 1 19 ? 5.773 -18.719 -16.078 1 93.06 19 ARG B O 1
ATOM 835 N N . LEU B 1 20 ? 5.934 -16.547 -15.531 1 95.75 20 LEU B N 1
ATOM 836 C CA . LEU B 1 20 ? 5.316 -16.125 -16.781 1 95.75 20 LEU B CA 1
ATOM 837 C C . LEU B 1 20 ? 6.258 -16.359 -17.953 1 95.75 20 LEU B C 1
ATOM 839 O O . LEU B 1 20 ? 5.809 -16.469 -19.109 1 95.75 20 LEU B O 1
ATOM 843 N N . ASP B 1 21 ? 7.543 -16.438 -17.656 1 94.88 21 ASP B N 1
ATOM 844 C CA . ASP B 1 21 ? 8.57 -16.547 -18.688 1 94.88 21 ASP B CA 1
ATOM 845 C C . ASP B 1 21 ? 8.859 -18.016 -19.016 1 94.88 21 ASP B C 1
ATOM 847 O O . ASP B 1 21 ? 9.75 -18.312 -19.812 1 94.88 21 ASP B O 1
ATOM 851 N N . LYS B 1 22 ? 8.164 -18.938 -18.359 1 93.62 22 LYS B N 1
ATOM 852 C CA . LYS B 1 22 ? 8.406 -20.359 -18.594 1 93.62 22 LYS B CA 1
ATOM 853 C C . LYS B 1 22 ? 8.102 -20.734 -20.047 1 93.62 22 LYS B C 1
ATOM 855 O O . LYS B 1 22 ? 7.062 -20.344 -20.578 1 93.62 22 LYS B O 1
ATOM 860 N N . ASP B 1 23 ? 9.078 -21.656 -20.547 1 88.44 23 ASP B N 1
ATOM 861 C CA . ASP B 1 23 ? 8.867 -22.234 -21.875 1 88.44 23 ASP B CA 1
ATOM 862 C C . ASP B 1 23 ? 7.992 -23.484 -21.812 1 88.44 23 ASP B C 1
ATOM 864 O O . ASP B 1 23 ? 8.031 -24.219 -20.812 1 88.44 23 ASP B O 1
ATOM 868 N N . ASP B 1 24 ? 7.047 -23.703 -22.703 1 90.94 24 ASP B N 1
ATOM 869 C CA . ASP B 1 24 ? 6.254 -24.922 -22.875 1 90.94 24 ASP B CA 1
ATOM 870 C C . ASP B 1 24 ? 5.16 -25 -21.812 1 90.94 24 ASP B C 1
ATOM 872 O O . ASP B 1 24 ? 4.863 -26.094 -21.312 1 90.94 24 ASP B O 1
ATOM 876 N N . ILE B 1 25 ? 4.844 -24.016 -21.312 1 90.38 25 ILE B N 1
ATOM 877 C CA . ILE B 1 25 ? 3.713 -23.953 -20.406 1 90.38 25 ILE B CA 1
ATOM 878 C C . ILE B 1 25 ? 2.41 -24.141 -21.172 1 90.38 25 ILE B C 1
ATOM 880 O O . ILE B 1 25 ? 2.262 -23.641 -22.297 1 90.38 25 ILE B O 1
ATOM 884 N N . SER B 1 26 ? 1.545 -25.094 -20.641 1 94.19 26 SER B N 1
ATOM 885 C CA . SER B 1 26 ? 0.256 -25.328 -21.297 1 94.19 26 SER B CA 1
ATOM 886 C C . SER B 1 26 ? -0.595 -24.062 -21.281 1 94.19 26 SER B C 1
ATOM 888 O O . SER B 1 26 ? -0.37 -23.156 -20.469 1 94.19 26 SER B O 1
ATOM 890 N N . ASP B 1 27 ? -1.522 -23.953 -22.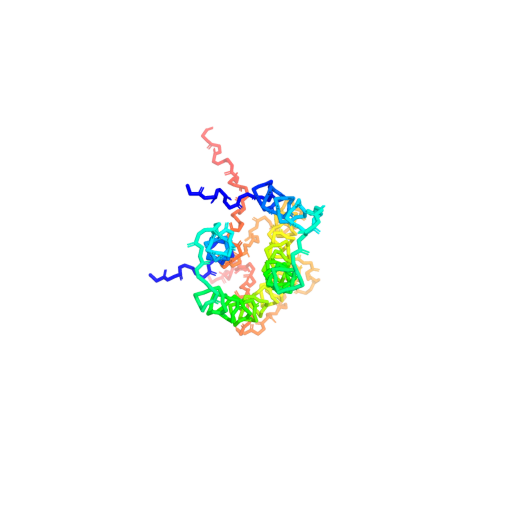141 1 93.56 27 ASP B N 1
ATOM 891 C CA . ASP B 1 27 ? -2.428 -22.797 -22.172 1 93.56 27 ASP B CA 1
ATOM 892 C C . ASP B 1 27 ? -3.176 -22.641 -20.859 1 93.56 27 ASP B C 1
ATOM 894 O O . ASP B 1 27 ? -3.383 -21.516 -20.391 1 93.56 27 ASP B O 1
ATOM 898 N N . GLU B 1 28 ? -3.602 -23.734 -20.344 1 92.19 28 GLU B N 1
ATOM 899 C CA . GLU B 1 28 ? -4.348 -23.703 -19.094 1 92.19 28 GLU B CA 1
ATOM 900 C C . GLU B 1 28 ? -3.49 -23.156 -17.953 1 92.19 28 GLU B C 1
ATOM 902 O O . GLU B 1 28 ? -3.938 -22.297 -17.203 1 92.19 28 GLU B O 1
ATOM 907 N N . GLU B 1 29 ? -2.275 -23.656 -17.906 1 91 29 GLU B N 1
ATOM 908 C CA . GLU B 1 29 ? -1.354 -23.203 -16.875 1 91 29 GLU B CA 1
ATOM 909 C C . GLU B 1 29 ? -0.993 -21.734 -17.078 1 91 29 GLU B C 1
ATOM 911 O O . GLU B 1 29 ? -0.878 -20.969 -16.109 1 91 29 GLU B O 1
ATOM 916 N N . MET B 1 30 ? -0.864 -21.312 -18.281 1 94.56 30 MET B N 1
ATOM 917 C CA . MET B 1 30 ? -0.544 -19.922 -18.594 1 94.56 30 MET B CA 1
ATOM 918 C C . MET B 1 30 ? -1.679 -18.984 -18.172 1 94.56 30 MET B C 1
ATOM 920 O O . MET B 1 30 ? -1.436 -17.922 -17.609 1 94.56 30 MET B O 1
ATOM 924 N N . ASN B 1 31 ? -2.807 -19.375 -18.438 1 94.12 31 ASN B N 1
ATOM 925 C CA . ASN B 1 31 ? -3.955 -18.562 -18.031 1 94.12 31 ASN B CA 1
ATOM 926 C C . ASN B 1 31 ? -4.023 -18.406 -16.516 1 94.12 31 ASN B C 1
ATOM 928 O O . ASN B 1 31 ? -4.363 -17.344 -16.016 1 94.12 31 ASN B O 1
ATOM 932 N N . LYS B 1 32 ? -3.691 -19.422 -15.82 1 93.12 32 LYS B N 1
ATOM 933 C CA . LYS B 1 32 ? -3.646 -19.375 -14.367 1 93.12 32 LYS B CA 1
ATOM 934 C C . LYS B 1 32 ? -2.607 -18.359 -13.883 1 93.12 32 LYS B C 1
ATOM 936 O O . LYS B 1 32 ? -2.896 -17.531 -13.023 1 93.12 32 LYS B O 1
ATOM 941 N N . GLU B 1 33 ? -1.444 -18.422 -14.469 1 95.31 33 GLU B N 1
ATOM 942 C CA . GLU B 1 33 ? -0.365 -17.516 -14.078 1 95.31 33 GLU B CA 1
ATOM 943 C C . GLU B 1 33 ? -0.689 -16.078 -14.453 1 95.31 33 GLU B C 1
ATOM 945 O O . GLU B 1 33 ? -0.318 -15.141 -13.727 1 95.31 33 GLU B O 1
ATOM 950 N N . ILE B 1 34 ? -1.328 -15.898 -15.516 1 96.5 34 ILE B N 1
ATOM 951 C CA . ILE B 1 34 ? -1.724 -14.555 -15.93 1 96.5 34 ILE B CA 1
ATOM 952 C C . ILE B 1 34 ? -2.68 -13.961 -14.898 1 96.5 34 ILE B C 1
ATOM 954 O O . ILE B 1 34 ? -2.494 -12.82 -14.453 1 96.5 34 ILE B O 1
ATOM 958 N N . ASN B 1 35 ? -3.619 -14.742 -14.523 1 96.75 35 ASN B N 1
ATOM 959 C CA . ASN B 1 35 ? -4.594 -14.258 -13.555 1 96.75 35 ASN B CA 1
ATOM 960 C C . ASN B 1 35 ? -3.955 -14.023 -12.188 1 96.75 35 ASN B C 1
ATOM 962 O O . ASN B 1 35 ? -4.27 -13.039 -11.516 1 96.75 35 ASN B O 1
ATOM 966 N N . ARG B 1 36 ? -3.127 -14.938 -11.797 1 96.06 36 ARG B N 1
ATOM 967 C CA . ARG B 1 36 ? -2.352 -14.742 -10.578 1 96.06 36 ARG B CA 1
ATOM 968 C C . ARG B 1 36 ? -1.552 -13.445 -10.633 1 96.06 36 ARG B C 1
ATOM 970 O O . ARG B 1 36 ? -1.562 -12.664 -9.688 1 96.06 36 ARG B O 1
ATOM 977 N N . SER B 1 37 ? -0.936 -13.219 -11.719 1 97.56 37 SER B N 1
ATOM 978 C CA . SER B 1 37 ? -0.089 -12.039 -11.898 1 97.56 37 SER B CA 1
ATOM 979 C C . SER B 1 37 ? -0.904 -10.758 -11.812 1 97.56 37 SER B C 1
ATOM 981 O O . SER B 1 37 ? -0.453 -9.766 -11.234 1 97.56 37 SER B O 1
ATOM 983 N N . LYS B 1 38 ? -2.045 -10.742 -12.383 1 97.69 38 LYS B N 1
ATOM 984 C CA . LYS B 1 38 ? -2.91 -9.57 -12.32 1 97.69 38 LYS B CA 1
ATOM 985 C C . LYS B 1 38 ? -3.312 -9.258 -10.883 1 97.69 38 LYS B C 1
ATOM 987 O O . LYS B 1 38 ? -3.297 -8.102 -10.469 1 97.69 38 LYS B O 1
ATOM 992 N N . ALA B 1 39 ? -3.682 -10.312 -10.242 1 97.5 39 ALA B N 1
ATOM 993 C CA . ALA B 1 39 ? -4.059 -10.125 -8.844 1 97.5 39 ALA B CA 1
ATOM 994 C C . ALA B 1 39 ? -2.881 -9.609 -8.016 1 97.5 39 ALA B C 1
ATOM 996 O O . ALA B 1 39 ? -3.027 -8.664 -7.242 1 97.5 39 ALA B O 1
ATOM 997 N N . MET B 1 40 ? -1.724 -10.188 -8.18 1 97.56 40 MET B N 1
ATOM 998 C CA . MET B 1 40 ? -0.526 -9.758 -7.457 1 97.56 40 MET B CA 1
ATOM 999 C C . MET B 1 40 ? -0.173 -8.32 -7.797 1 97.56 40 MET B C 1
ATOM 1001 O O . MET B 1 40 ? 0.214 -7.543 -6.918 1 97.56 40 MET B O 1
ATOM 1005 N N . ASN B 1 41 ? -0.293 -7.98 -9.023 1 97.69 41 ASN B N 1
ATOM 1006 C CA . ASN B 1 41 ? 0.033 -6.629 -9.461 1 97.69 41 ASN B CA 1
ATOM 1007 C C . ASN B 1 41 ? -0.885 -5.594 -8.828 1 97.69 41 ASN B C 1
ATOM 1009 O O . ASN B 1 41 ? -0.437 -4.508 -8.445 1 97.69 41 ASN B O 1
ATOM 1013 N N . GLY B 1 42 ? -2.139 -5.898 -8.758 1 96.94 42 GLY B N 1
ATOM 1014 C CA . GLY B 1 42 ? -3.062 -5.004 -8.078 1 96.94 42 GLY B CA 1
ATOM 1015 C C . GLY B 1 42 ? -2.678 -4.734 -6.637 1 96.94 42 GLY B C 1
ATOM 1016 O O . GLY B 1 42 ? -2.629 -3.578 -6.211 1 96.94 42 GLY B O 1
ATOM 1017 N N . ILE B 1 43 ? -2.373 -5.785 -5.961 1 97.19 43 ILE B N 1
ATOM 1018 C CA . ILE B 1 43 ? -1.963 -5.668 -4.566 1 97.19 43 ILE B CA 1
ATOM 1019 C C . ILE B 1 43 ? -0.648 -4.898 -4.48 1 97.19 43 ILE B C 1
ATOM 1021 O O . ILE B 1 43 ? -0.496 -4.008 -3.637 1 97.19 43 ILE B O 1
ATOM 1025 N N . ALA B 1 44 ? 0.259 -5.211 -5.293 1 97.19 44 ALA B N 1
ATOM 1026 C CA . ALA B 1 44 ? 1.577 -4.582 -5.297 1 97.19 44 ALA B CA 1
ATOM 1027 C C . ALA B 1 44 ? 1.465 -3.076 -5.52 1 97.19 44 ALA B C 1
ATOM 1029 O O . ALA B 1 44 ? 2.139 -2.291 -4.848 1 97.19 44 ALA B O 1
ATOM 1030 N N . HIS B 1 45 ? 0.639 -2.633 -6.457 1 97.56 45 HIS B N 1
ATOM 1031 C CA . HIS B 1 45 ? 0.441 -1.212 -6.719 1 97.56 45 HIS B CA 1
ATOM 1032 C C . HIS B 1 45 ? -0.055 -0.484 -5.477 1 97.56 45 HIS B C 1
ATOM 1034 O O . HIS B 1 45 ? 0.394 0.626 -5.18 1 97.56 45 HIS B O 1
ATOM 1040 N N . THR B 1 46 ? -0.974 -1.12 -4.828 1 97.69 46 THR B N 1
ATOM 1041 C CA . THR B 1 46 ? -1.527 -0.501 -3.631 1 97.69 46 THR B CA 1
ATOM 1042 C C . THR B 1 46 ? -0.47 -0.402 -2.535 1 97.69 46 THR B C 1
ATOM 1044 O O . THR B 1 46 ? -0.401 0.599 -1.82 1 97.69 46 THR B O 1
ATOM 1047 N N . ILE B 1 47 ? 0.338 -1.385 -2.385 1 96.88 47 ILE B N 1
ATOM 1048 C CA . ILE B 1 47 ? 1.436 -1.351 -1.425 1 96.88 47 ILE B CA 1
ATOM 1049 C C . ILE B 1 47 ? 2.371 -0.19 -1.752 1 96.88 47 ILE B C 1
ATOM 1051 O O . ILE B 1 47 ? 2.771 0.563 -0.861 1 96.88 47 ILE B O 1
ATOM 1055 N N . VAL B 1 48 ? 2.719 -0.011 -3 1 97.25 48 VAL B N 1
ATOM 1056 C CA . VAL B 1 48 ? 3.627 1.048 -3.426 1 97.25 48 VAL B CA 1
ATOM 1057 C C . VAL B 1 48 ? 2.988 2.412 -3.172 1 97.25 48 VAL B C 1
ATOM 1059 O O . VAL B 1 48 ? 3.652 3.338 -2.701 1 97.25 48 VAL B O 1
ATOM 1062 N N . ASP B 1 49 ? 1.726 2.512 -3.531 1 97.25 49 ASP B N 1
ATOM 1063 C CA . ASP B 1 49 ? 1.005 3.756 -3.275 1 97.25 49 ASP B CA 1
ATOM 1064 C C . ASP B 1 49 ? 0.997 4.09 -1.785 1 97.25 49 ASP B C 1
ATOM 1066 O O . ASP B 1 49 ? 1.173 5.25 -1.402 1 97.25 49 ASP B O 1
ATOM 1070 N N . ASN B 1 50 ? 0.717 3.105 -1.033 1 95.62 50 ASN B N 1
ATOM 1071 C CA . ASN B 1 50 ? 0.763 3.283 0.414 1 95.62 50 ASN B CA 1
ATOM 1072 C C . ASN B 1 50 ? 2.133 3.77 0.876 1 95.62 50 ASN B C 1
ATOM 1074 O O . ASN B 1 50 ? 2.229 4.695 1.685 1 95.62 50 ASN B O 1
ATOM 1078 N N . ALA B 1 51 ? 3.195 3.18 0.413 1 94.88 51 ALA B N 1
ATOM 1079 C CA . ALA B 1 51 ? 4.562 3.574 0.742 1 94.88 51 ALA B CA 1
ATOM 1080 C C . ALA B 1 51 ? 4.832 5.02 0.334 1 94.88 51 ALA B C 1
ATOM 1082 O O . ALA B 1 51 ? 5.523 5.754 1.044 1 94.88 51 ALA B O 1
ATOM 1083 N N . ARG B 1 52 ? 4.355 5.418 -0.825 1 96.75 52 ARG B N 1
ATOM 1084 C CA . ARG B 1 52 ? 4.508 6.793 -1.284 1 96.75 52 ARG B CA 1
ATOM 1085 C C . ARG B 1 52 ? 3.879 7.773 -0.298 1 96.75 52 ARG B C 1
ATOM 1087 O O . ARG B 1 52 ? 4.449 8.828 -0.012 1 96.75 52 ARG B O 1
ATOM 1094 N N . VAL B 1 53 ? 2.738 7.449 0.197 1 95.94 53 VAL B N 1
ATOM 1095 C CA . VAL B 1 53 ? 2.055 8.312 1.156 1 95.94 53 VAL B CA 1
ATOM 1096 C C . VAL B 1 53 ? 2.889 8.43 2.43 1 95.94 53 VAL B C 1
ATOM 1098 O O . VAL B 1 53 ? 3.061 9.523 2.967 1 95.94 53 VAL B O 1
ATOM 1101 N N . VAL B 1 54 ? 3.375 7.352 2.9 1 93.19 54 VAL B N 1
ATOM 1102 C CA . VAL B 1 54 ? 4.199 7.34 4.105 1 93.19 54 VAL B CA 1
ATOM 1103 C C . VAL B 1 54 ? 5.453 8.18 3.883 1 93.19 54 VAL B C 1
ATOM 1105 O O . VAL B 1 54 ? 5.848 8.961 4.754 1 93.19 54 VAL B O 1
ATOM 1108 N N . LEU B 1 55 ? 6.082 8.016 2.725 1 94 55 LEU B N 1
ATOM 1109 C CA . LEU B 1 55 ? 7.27 8.805 2.391 1 94 55 LEU B CA 1
ATOM 1110 C C . LEU B 1 55 ? 6.945 10.289 2.352 1 94 55 LEU B C 1
ATOM 1112 O O . LEU B 1 55 ? 7.699 11.109 2.877 1 94 55 LEU B O 1
ATOM 1116 N N . ASP B 1 56 ? 5.863 10.609 1.729 1 95.25 56 ASP B N 1
ATOM 1117 C CA . ASP B 1 56 ? 5.426 12 1.66 1 95.25 56 ASP B CA 1
ATOM 1118 C C . ASP B 1 56 ? 5.172 12.562 3.055 1 95.25 56 ASP B C 1
ATOM 1120 O O . ASP B 1 56 ? 5.5 13.719 3.332 1 95.25 56 ASP B O 1
ATOM 1124 N N . ALA B 1 57 ? 4.566 11.828 3.844 1 93 57 ALA B N 1
ATOM 1125 C CA . ALA B 1 57 ? 4.316 12.242 5.223 1 93 57 ALA B CA 1
ATOM 1126 C C . ALA B 1 57 ? 5.625 12.5 5.961 1 93 57 ALA B C 1
ATOM 1128 O O . ALA B 1 57 ? 5.746 13.484 6.695 1 93 57 ALA B O 1
ATOM 1129 N N . ALA B 1 58 ? 6.566 11.633 5.824 1 92.12 58 ALA B N 1
ATOM 1130 C CA . ALA B 1 58 ? 7.871 11.805 6.457 1 92.12 58 ALA B CA 1
ATOM 1131 C C . ALA B 1 58 ? 8.555 13.078 5.977 1 92.12 58 ALA B C 1
ATOM 1133 O O . ALA B 1 58 ? 9.125 13.828 6.777 1 92.12 58 ALA B O 1
ATOM 1134 N N . LYS B 1 59 ? 8.516 13.242 4.668 1 93.31 59 LYS B N 1
ATOM 1135 C CA . LYS B 1 59 ? 9.078 14.461 4.102 1 93.31 59 LYS B CA 1
ATOM 1136 C C . LYS B 1 59 ? 8.414 15.703 4.699 1 93.31 59 LYS B C 1
ATOM 1138 O O . LYS B 1 59 ? 9.094 16.672 5.043 1 93.31 59 LYS B O 1
ATOM 1143 N N . PHE B 1 60 ? 7.141 15.688 4.754 1 90.62 60 PHE B N 1
ATOM 1144 C CA . PHE B 1 60 ? 6.383 16.781 5.34 1 90.62 60 PHE B CA 1
ATOM 1145 C C . PHE B 1 60 ? 6.84 17.047 6.77 1 90.62 60 PHE B C 1
ATOM 1147 O O . PHE B 1 60 ? 7.094 18.203 7.141 1 90.62 60 PHE B O 1
ATOM 1154 N N . MET B 1 61 ? 6.945 16.078 7.559 1 88.06 61 MET B N 1
ATOM 1155 C CA . MET B 1 61 ? 7.324 16.25 8.961 1 88.06 61 MET B CA 1
ATOM 1156 C C . MET B 1 61 ? 8.727 16.828 9.078 1 88.06 61 MET B C 1
ATOM 1158 O O . MET B 1 61 ? 9.023 17.578 10.008 1 88.06 61 MET B O 1
ATOM 1162 N N . ASP B 1 62 ? 9.617 16.453 8.148 1 89.12 62 ASP B N 1
ATOM 1163 C CA . ASP B 1 62 ? 10.984 16.953 8.148 1 89.12 62 ASP B CA 1
ATOM 1164 C C . ASP B 1 62 ? 11.031 18.438 7.762 1 89.12 62 ASP B C 1
ATOM 1166 O O . ASP B 1 62 ? 11.906 19.172 8.211 1 89.12 62 ASP B O 1
ATOM 1170 N N . ASN B 1 63 ? 10.023 18.891 6.984 1 87.69 63 ASN B N 1
ATOM 1171 C CA . ASN B 1 63 ? 10.047 20.25 6.441 1 87.69 63 ASN B CA 1
ATOM 1172 C C . ASN B 1 63 ? 8.945 21.109 7.043 1 87.69 63 ASN B C 1
ATOM 1174 O O . ASN B 1 63 ? 8.641 22.188 6.523 1 87.69 63 ASN B O 1
ATOM 1178 N N . ARG B 1 64 ? 8.328 20.594 8.023 1 83.19 64 ARG B N 1
ATOM 1179 C CA . ARG B 1 64 ? 7.184 21.312 8.555 1 83.19 64 ARG B CA 1
ATOM 1180 C C . ARG B 1 64 ? 7.602 22.688 9.094 1 83.19 64 ARG B C 1
ATOM 1182 O O . ARG B 1 64 ? 8.703 22.828 9.633 1 83.19 64 ARG B O 1
ATOM 1189 N N . GLU B 1 65 ? 6.805 23.734 8.945 1 80.88 65 GLU B N 1
ATOM 1190 C CA . GLU B 1 65 ? 7.047 25.094 9.461 1 80.88 65 GLU B CA 1
ATOM 1191 C C . GLU B 1 65 ? 6.762 25.172 10.953 1 80.88 65 GLU B C 1
ATOM 1193 O O . GLU B 1 65 ? 7.48 25.844 11.695 1 80.88 65 GLU B O 1
ATOM 1198 N N . ASP B 1 66 ? 5.637 24.531 11.383 1 74.31 66 ASP B N 1
ATOM 1199 C CA . ASP B 1 66 ? 5.262 24.453 12.797 1 74.31 66 ASP B CA 1
ATOM 1200 C C . ASP B 1 66 ? 5.816 23.188 13.453 1 74.31 66 ASP B C 1
ATOM 1202 O O . ASP B 1 66 ? 5.387 22.078 13.125 1 74.31 66 ASP B O 1
ATOM 1206 N N . ALA B 1 67 ? 6.758 23.281 14.344 1 73.5 67 ALA B N 1
ATOM 1207 C CA . ALA B 1 67 ? 7.41 22.156 15.016 1 73.5 67 ALA B CA 1
ATOM 1208 C C . ALA B 1 67 ? 6.398 21.328 15.797 1 73.5 67 ALA B C 1
ATOM 1210 O O . ALA B 1 67 ? 6.664 20.172 16.141 1 73.5 67 ALA B O 1
ATOM 1211 N N . ASN B 1 68 ? 5.207 21.891 16.016 1 74.75 68 ASN B N 1
ATOM 1212 C CA . ASN B 1 68 ? 4.195 21.203 16.797 1 74.75 68 ASN B CA 1
ATOM 1213 C C . ASN B 1 68 ? 3.201 20.453 15.906 1 74.75 68 ASN B C 1
ATOM 1215 O O . ASN B 1 68 ? 2.285 19.797 16.406 1 74.75 68 ASN B O 1
ATOM 1219 N N . SER B 1 69 ? 3.502 20.641 14.617 1 76.62 69 SER B N 1
ATOM 1220 C CA . SER B 1 69 ? 2.621 19.906 13.711 1 76.62 69 SER B CA 1
ATOM 1221 C C . SER B 1 69 ? 2.732 18.406 13.93 1 76.62 69 SER B C 1
ATOM 1223 O O . SER B 1 69 ? 3.83 17.875 14.125 1 76.62 69 SER B O 1
ATOM 1225 N N . LYS B 1 70 ? 1.521 17.797 13.992 1 78.5 70 LYS B N 1
ATOM 1226 C CA . LYS B 1 70 ? 1.453 16.359 14.148 1 78.5 70 LYS B CA 1
ATOM 1227 C C . LYS B 1 70 ? 0.559 15.727 13.086 1 78.5 70 LYS B C 1
ATOM 1229 O O . LYS B 1 70 ? -0.387 16.359 12.609 1 78.5 70 LYS B O 1
ATOM 1234 N N . LEU B 1 71 ? 0.984 14.562 12.711 1 85.06 71 LEU B N 1
ATOM 123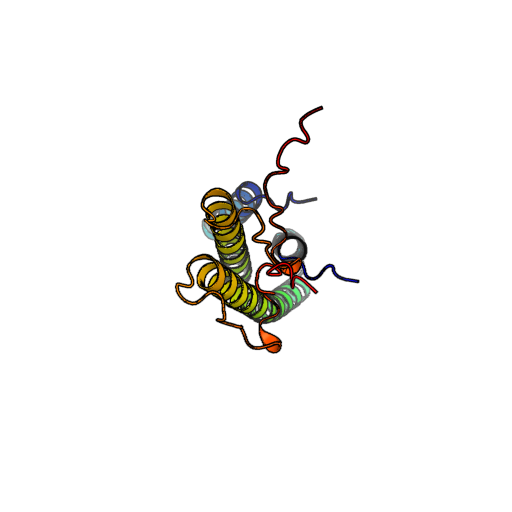5 C CA . LEU B 1 71 ? 0.159 13.797 11.789 1 85.06 71 LEU B CA 1
ATOM 1236 C C . LEU B 1 71 ? -0.782 12.867 12.547 1 85.06 71 LEU B C 1
ATOM 1238 O O . LEU B 1 71 ? -0.448 12.391 13.633 1 85.06 71 LEU B O 1
ATOM 1242 N N . PRO B 1 72 ? -1.873 12.703 11.922 1 80.88 72 PRO B N 1
ATOM 1243 C CA . PRO B 1 72 ? -2.758 11.719 12.562 1 80.88 72 PRO B CA 1
ATOM 1244 C C . PRO B 1 72 ? -2.117 10.344 12.68 1 80.88 72 PRO B C 1
ATOM 1246 O O . PRO B 1 72 ? -1.265 9.977 11.867 1 80.88 72 PRO B O 1
ATOM 1249 N N . HIS B 1 73 ? -2.672 9.602 13.641 1 83.56 73 HIS B N 1
ATOM 1250 C CA . HIS B 1 73 ? -2.137 8.297 14.008 1 83.56 73 HIS B CA 1
ATOM 1251 C C . HIS B 1 73 ? -2.174 7.328 12.836 1 83.56 73 HIS B C 1
ATOM 1253 O O . HIS B 1 73 ? -1.278 6.496 12.68 1 83.56 73 HIS B O 1
ATOM 1259 N N . MET B 1 74 ? -3.074 7.551 11.992 1 84.31 74 MET B N 1
ATOM 1260 C CA . MET B 1 74 ? -3.275 6.605 10.898 1 84.31 74 MET B CA 1
ATOM 1261 C C . MET B 1 74 ? -2.084 6.613 9.945 1 84.31 74 MET B C 1
ATOM 1263 O O . MET B 1 74 ? -1.816 5.617 9.273 1 84.31 74 MET B O 1
ATOM 1267 N N . ILE B 1 75 ? -1.399 7.676 9.844 1 87.25 75 ILE B N 1
ATOM 1268 C CA . ILE B 1 75 ? -0.28 7.801 8.922 1 87.25 75 ILE B CA 1
ATOM 1269 C C . ILE B 1 75 ? 0.949 7.102 9.5 1 87.25 75 ILE B C 1
ATOM 1271 O O . ILE B 1 75 ? 1.774 6.566 8.75 1 87.25 75 ILE B O 1
ATOM 1275 N N . GLY B 1 76 ? 1.075 7.039 10.836 1 78.69 76 GLY B N 1
ATOM 1276 C CA . GLY B 1 76 ? 2.105 6.301 11.555 1 78.69 76 GLY B CA 1
ATOM 1277 C C . GLY B 1 76 ? 3.479 6.938 11.445 1 78.69 76 GLY B C 1
ATOM 1278 O O . GLY B 1 76 ? 4.492 6.281 11.688 1 78.69 76 GLY B O 1
ATOM 1279 N N . VAL B 1 77 ? 3.619 8.07 10.828 1 75.06 77 VAL B N 1
ATOM 1280 C CA . VAL B 1 77 ? 4.914 8.742 10.781 1 75.06 77 VAL B CA 1
ATOM 1281 C C . VAL B 1 77 ? 5.07 9.656 11.992 1 75.06 77 VAL B C 1
ATOM 1283 O O . VAL B 1 77 ? 4.156 10.414 12.336 1 75.06 77 VAL B O 1
ATOM 1286 N N . ASP B 1 78 ? 5.844 9.164 12.992 1 61.75 78 ASP B N 1
ATOM 1287 C CA . ASP B 1 78 ? 6.074 10.008 14.164 1 61.75 78 ASP B CA 1
ATOM 1288 C C . ASP B 1 78 ? 7.082 11.109 13.859 1 61.75 78 ASP B C 1
ATOM 1290 O O . ASP B 1 78 ? 7.945 10.953 12.992 1 61.75 78 ASP B O 1
ATOM 1294 N N . ALA B 1 79 ? 6.746 12.359 14.289 1 54.16 79 ALA B N 1
ATOM 1295 C CA . ALA B 1 79 ? 7.738 13.43 14.219 1 54.16 79 ALA B CA 1
ATOM 1296 C C . ALA B 1 79 ? 9.086 12.977 14.773 1 54.16 79 ALA B C 1
ATOM 1298 O O . ALA B 1 79 ? 9.133 12.141 15.688 1 54.16 79 ALA B O 1
ATOM 1299 N N . PRO B 1 80 ? 10.18 13.203 13.992 1 48.94 80 PRO B N 1
ATOM 1300 C CA . PRO B 1 80 ? 11.461 12.891 14.633 1 48.94 80 PRO B CA 1
ATOM 1301 C C . PRO B 1 80 ? 11.492 13.297 16.109 1 48.94 80 PRO B C 1
ATOM 1303 O O . PRO B 1 80 ? 10.844 14.266 16.5 1 48.94 80 PRO B O 1
ATOM 1306 N N . ASP B 1 81 ? 11.492 12.438 16.969 1 47.22 81 ASP B N 1
ATOM 1307 C CA . ASP B 1 81 ? 11.734 12.797 18.359 1 47.22 81 ASP B CA 1
ATOM 1308 C C . ASP B 1 81 ? 12.68 13.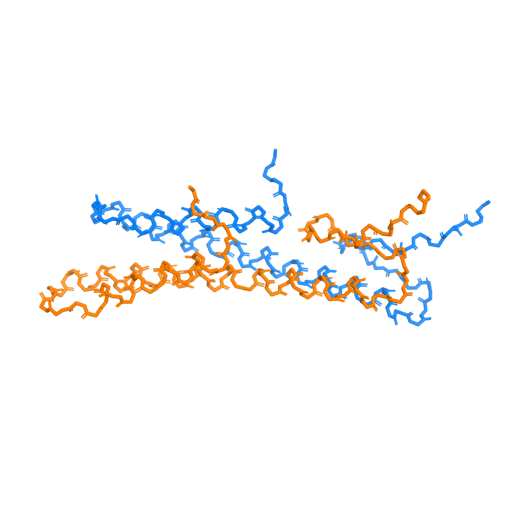984 18.469 1 47.22 81 ASP B C 1
ATOM 1310 O O . ASP B 1 81 ? 13.812 13.938 17.969 1 47.22 81 ASP B O 1
ATOM 1314 N N . ASP B 1 82 ? 12.234 15.234 18.438 1 41.69 82 ASP B N 1
ATOM 1315 C CA . ASP B 1 82 ? 13.117 16.188 19.094 1 41.69 82 ASP B CA 1
ATOM 1316 C C . ASP B 1 82 ? 13.859 15.547 20.266 1 41.69 82 ASP B C 1
ATOM 1318 O O . ASP B 1 82 ? 13.242 14.914 21.125 1 41.69 82 ASP B O 1
ATOM 1322 N N . ASN B 1 83 ? 15.055 15.062 20.172 1 39.91 83 ASN B N 1
ATOM 1323 C CA . ASN B 1 83 ? 15.945 14.797 21.297 1 39.91 83 ASN B CA 1
ATOM 1324 C C . ASN B 1 83 ? 15.609 15.68 22.484 1 39.91 83 ASN B C 1
ATOM 1326 O O . ASN B 1 83 ? 15.695 16.906 22.406 1 39.91 83 ASN B O 1
ATOM 1330 N N . LYS B 1 84 ? 14.781 15.297 23.469 1 38.88 84 LYS B N 1
ATOM 1331 C CA . LYS B 1 84 ? 15.047 15.719 24.844 1 38.88 84 LYS B CA 1
ATOM 1332 C C . LYS B 1 84 ? 16.531 15.922 25.078 1 38.88 84 LYS B C 1
ATOM 1334 O O . LYS B 1 84 ? 17.328 14.992 24.922 1 38.88 84 LYS B O 1
ATOM 1339 N N . LYS B 1 85 ? 17.109 17.047 24.844 1 35.41 85 LYS B N 1
ATOM 1340 C CA . LYS B 1 85 ? 18.266 17.453 25.625 1 35.41 85 LYS B CA 1
ATOM 1341 C C . LYS B 1 85 ? 18.219 16.875 27.031 1 35.41 85 LYS B C 1
ATOM 1343 O O . LYS B 1 85 ? 17.391 17.297 27.844 1 35.41 85 LYS B O 1
ATOM 1348 N N . VAL B 1 86 ? 18.594 15.609 27.203 1 30.25 86 VAL B N 1
ATOM 1349 C CA . VAL B 1 86 ? 19.312 15.438 28.469 1 30.25 86 VAL B CA 1
ATOM 1350 C C . VAL B 1 86 ? 20.641 16.203 28.406 1 30.25 86 VAL B C 1
ATOM 1352 O O . VAL B 1 86 ? 21.234 16.344 27.344 1 30.25 86 VAL B O 1
#

Nearest PDB structures (foldseek):
  8oiq-assembly1_Aa  TM=6.121E-01  e=3.880E+00  Homo sapiens
  2cpt-assembly1_A  TM=5.683E-01  e=6.253E+00  Homo sapiens
  4pkc-assembly1_A  TM=5.351E-01  e=6.253E+00  Thauera aromatica
  5bwe-assembly1_A  TM=5.291E-01  e=7.479E+00  Thauera aromatica
  8oiq-assembly1_Aa  TM=5.924E-01  e=3.011E+00  Homo sapiens

Radius of gyration: 20.77 Å; Cα contacts (8 Å, |Δi|>4): 141; chains: 2; bounding box: 34×59×52 Å